Protein AF-A0A536C8U8-F1 (afdb_monomer_lite)

Foldseek 3Di:
DDDDDDPPDPPPDPDPPPPPDVPVLQVVLVVVLCVVCVVQVVCQVPPDPPDGDPSDDPPSVVVVVLLVLLCVLLVPDQFDDDPPDPDDDDGHNPSNLSSVLSVVCNVVVHDSSVSVSVSVSVVSSVVSVVVD

Secondary structure (DSSP, 8-state):
-----------PPPP-------HHHHHHHHHHHHHHHHHHHHHHHTPPTT----S-SSSHHHHHHHHHHHHHHHTT-SSB--TT--S----BS--HHHHHHHHHHHHTT--HHHHHHHHHHHHHHHHHHHH-

pLDDT: mean 89.89, std 11.56, range [48.22, 98.81]

Sequence (132 aa):
MAAALPLSRPSAAPLPVSRQWPRFALVFAAIVAIISLLPYLLAYLWSPPGHHFAGFFFIADDATTYLAKMRQGADGAWLWNDPYTSEPHGGVFLFSFYLLFGHLAALLHLPLIAAYHLARISGAIALVLAVD

Radius of gyration: 24.11 Å; chains: 1; bounding box: 46×42×84 Å

Structure (mmCIF, N/CA/C/O backbone):
data_AF-A0A536C8U8-F1
#
_entry.id   AF-A0A536C8U8-F1
#
loop_
_atom_site.group_PDB
_atom_site.id
_atom_site.type_symbol
_atom_site.label_atom_id
_atom_site.label_alt_id
_atom_site.label_comp_id
_atom_site.label_asym_id
_atom_site.label_entity_id
_atom_site.label_seq_id
_atom_site.pdbx_PDB_ins_code
_atom_site.Cartn_x
_atom_site.Cartn_y
_atom_site.Cartn_z
_atom_site.occupancy
_atom_site.B_iso_or_equiv
_atom_site.auth_seq_id
_atom_site.auth_comp_id
_atom_site.auth_asym_id
_atom_site.auth_atom_id
_atom_site.pdbx_PDB_model_num
ATOM 1 N N . MET A 1 1 ? -24.364 -7.087 71.366 1.00 48.22 1 MET A N 1
ATOM 2 C CA . MET A 1 1 ? -24.718 -7.598 70.023 1.00 48.22 1 MET A CA 1
ATOM 3 C C . MET A 1 1 ? -24.660 -6.434 69.048 1.00 48.22 1 MET A C 1
ATOM 5 O O . MET A 1 1 ? -25.580 -5.631 69.028 1.00 48.22 1 MET A O 1
ATOM 9 N N . ALA A 1 2 ? -23.550 -6.281 68.325 1.00 49.62 2 ALA A N 1
ATOM 10 C CA . ALA A 1 2 ? -23.433 -5.287 67.262 1.00 49.62 2 ALA A CA 1
ATOM 11 C C . ALA A 1 2 ? -24.030 -5.889 65.984 1.00 49.62 2 ALA A C 1
ATOM 13 O O . ALA A 1 2 ? -23.564 -6.929 65.521 1.00 49.62 2 ALA A O 1
ATOM 14 N N . ALA A 1 3 ? -25.097 -5.285 65.464 1.00 55.69 3 ALA A N 1
ATOM 15 C CA . ALA A 1 3 ? -25.687 -5.689 64.196 1.00 55.69 3 ALA A CA 1
ATOM 16 C C . ALA A 1 3 ? -24.706 -5.347 63.064 1.00 55.69 3 ALA A C 1
ATOM 18 O O . ALA A 1 3 ? -24.358 -4.182 62.869 1.00 55.69 3 ALA A O 1
ATOM 19 N N . ALA A 1 4 ? -24.233 -6.365 62.347 1.00 63.56 4 ALA A N 1
ATOM 20 C CA . ALA A 1 4 ? -23.422 -6.185 61.153 1.00 63.56 4 ALA A CA 1
ATOM 21 C C . ALA A 1 4 ? -24.281 -5.518 60.067 1.00 63.56 4 ALA A C 1
ATOM 23 O O . ALA A 1 4 ? -25.223 -6.120 59.552 1.00 63.56 4 ALA A O 1
ATOM 24 N N . LEU A 1 5 ? -23.977 -4.258 59.751 1.00 64.75 5 LEU A N 1
ATOM 25 C CA . LEU A 1 5 ? -24.580 -3.545 58.626 1.00 64.75 5 LEU A CA 1
ATOM 26 C C . LEU A 1 5 ? -24.231 -4.281 57.319 1.00 64.75 5 LEU A C 1
ATOM 28 O O . LEU A 1 5 ? -23.051 -4.560 57.084 1.00 64.75 5 LEU A O 1
ATOM 32 N N . PRO A 1 6 ? -25.211 -4.598 56.457 1.00 64.56 6 PRO A N 1
ATOM 33 C CA . PRO A 1 6 ? -24.936 -5.281 55.203 1.00 64.56 6 PRO A CA 1
ATOM 34 C C . PRO A 1 6 ? -24.135 -4.362 54.272 1.00 64.56 6 PRO A C 1
ATOM 36 O O . PRO A 1 6 ? -24.609 -3.304 53.862 1.00 64.56 6 PRO A O 1
ATOM 39 N N . LEU A 1 7 ? -22.923 -4.790 53.902 1.00 64.56 7 LEU A N 1
ATOM 40 C CA . LEU A 1 7 ? -22.069 -4.161 52.886 1.00 64.56 7 LEU A CA 1
ATOM 41 C C . LEU A 1 7 ? -22.630 -4.409 51.475 1.00 64.56 7 LEU A C 1
ATOM 43 O O . LEU A 1 7 ? -21.983 -5.014 50.626 1.00 64.56 7 LEU A O 1
ATOM 47 N N . SER A 1 8 ? -23.847 -3.948 51.203 1.00 69.81 8 SER A N 1
ATOM 48 C CA . SER A 1 8 ? -24.346 -3.855 49.831 1.00 69.81 8 SER A CA 1
ATOM 49 C C . SER A 1 8 ? -23.946 -2.488 49.285 1.00 69.81 8 SER A C 1
ATOM 51 O O . SER A 1 8 ? -24.657 -1.498 49.427 1.00 69.81 8 SER A O 1
ATOM 53 N N . ARG A 1 9 ? -22.741 -2.408 48.704 1.00 68.25 9 ARG A N 1
ATOM 54 C CA . ARG A 1 9 ? -22.378 -1.240 47.894 1.00 68.25 9 ARG A CA 1
ATOM 55 C C . ARG A 1 9 ? -23.295 -1.242 46.669 1.00 68.25 9 ARG A C 1
ATOM 57 O O . ARG A 1 9 ? -23.332 -2.265 45.982 1.00 68.25 9 ARG A O 1
ATOM 64 N N . PRO A 1 10 ? -24.019 -0.149 46.377 1.00 68.75 10 PRO A N 1
ATOM 65 C CA . PRO A 1 10 ? -24.739 -0.038 45.120 1.00 68.75 10 PRO A CA 1
ATOM 66 C C . PRO A 1 10 ? -23.748 -0.295 43.983 1.00 68.75 10 PRO A C 1
ATOM 68 O O . PRO A 1 10 ? -22.682 0.325 43.947 1.00 68.75 10 PRO A O 1
ATOM 71 N N . SER A 1 11 ? -24.066 -1.232 43.088 1.00 71.25 11 SER A N 1
ATOM 72 C CA . SER A 1 11 ? -23.344 -1.349 41.825 1.00 71.25 11 SER A CA 1
ATOM 73 C C . SER A 1 11 ? -23.515 -0.005 41.124 1.00 71.25 11 SER A C 1
ATOM 75 O O . SER A 1 11 ? -24.638 0.374 40.789 1.00 71.25 11 SER A O 1
ATOM 77 N N . ALA A 1 12 ? -22.437 0.776 41.032 1.00 74.19 12 ALA A N 1
ATOM 78 C CA . ALA A 1 12 ? -22.481 2.049 40.334 1.00 74.19 12 ALA A CA 1
ATOM 79 C C . ALA A 1 12 ? -22.933 1.755 38.902 1.00 74.19 12 ALA A C 1
ATOM 81 O O . ALA A 1 12 ? -22.281 0.980 38.199 1.00 74.19 12 ALA A O 1
ATOM 82 N N . ALA A 1 13 ? -24.071 2.324 38.500 1.00 75.31 13 ALA A N 1
ATOM 83 C CA . ALA A 1 13 ? -24.530 2.217 37.126 1.00 75.31 13 ALA A CA 1
ATOM 84 C C . ALA A 1 13 ? -23.386 2.692 36.210 1.00 75.31 13 ALA A C 1
ATOM 86 O O . ALA A 1 13 ? -22.785 3.730 36.518 1.00 75.31 13 ALA A O 1
ATOM 87 N N . PRO A 1 14 ? -23.045 1.953 35.135 1.00 71.88 14 PRO A N 1
ATOM 88 C CA . PRO A 1 14 ? -22.003 2.379 34.216 1.00 71.88 14 PRO A CA 1
ATOM 89 C C . PRO A 1 14 ? -22.320 3.801 33.767 1.00 71.88 14 PRO A C 1
ATOM 91 O O . PRO A 1 14 ? -23.421 4.064 33.273 1.00 71.88 14 PRO A O 1
ATOM 94 N N . LEU A 1 15 ? -21.384 4.727 33.983 1.00 74.19 15 LEU A N 1
ATOM 95 C CA . LEU A 1 15 ? -21.555 6.074 33.463 1.00 74.19 15 LEU A CA 1
ATOM 96 C C . LEU A 1 15 ? -21.719 5.956 31.943 1.00 74.19 15 LEU A C 1
ATOM 98 O O . LEU A 1 15 ? -20.955 5.211 31.320 1.00 74.19 15 LEU A O 1
ATOM 102 N N . PRO A 1 16 ? -22.700 6.648 31.339 1.00 64.12 16 PRO A N 1
ATOM 103 C CA . PRO A 1 16 ? -22.819 6.676 29.895 1.00 64.12 16 PRO A CA 1
ATOM 104 C C . PRO A 1 16 ? -21.511 7.238 29.349 1.00 64.12 16 PRO A C 1
ATOM 106 O O . PRO A 1 16 ? -21.196 8.412 29.542 1.00 64.12 16 PRO A O 1
ATOM 109 N N . VAL A 1 17 ? -20.719 6.376 28.710 1.00 67.06 17 VAL A N 1
ATOM 110 C CA . VAL A 1 17 ? -19.515 6.800 28.007 1.00 67.06 17 VAL A CA 1
ATOM 111 C C . VAL A 1 17 ? -20.019 7.628 26.839 1.00 67.06 17 VAL A C 1
ATOM 113 O O . VAL A 1 17 ? -20.519 7.091 25.849 1.00 67.06 17 VAL A O 1
ATOM 116 N N . SER A 1 18 ? -19.975 8.953 26.976 1.00 63.88 18 SER A N 1
ATOM 117 C CA . SER A 1 18 ? -20.200 9.825 25.837 1.00 63.88 18 SER A CA 1
ATOM 118 C C . SER A 1 18 ? -19.087 9.495 24.852 1.00 63.88 18 SER A C 1
ATOM 120 O O . SER A 1 18 ? -17.909 9.720 25.123 1.00 63.88 18 SER A O 1
ATOM 122 N N . ARG A 1 19 ? -19.445 8.861 23.732 1.00 66.62 19 ARG A N 1
ATOM 123 C CA . ARG A 1 19 ? -18.493 8.593 22.658 1.00 66.62 19 ARG A CA 1
ATOM 124 C C . ARG A 1 19 ? -18.143 9.941 22.049 1.00 66.62 19 ARG A C 1
ATOM 126 O O . ARG A 1 19 ? -18.828 10.430 21.152 1.00 66.62 19 ARG A O 1
ATOM 133 N N . GLN A 1 20 ? -17.146 10.593 22.634 1.00 70.50 20 GLN A N 1
ATOM 134 C CA . GLN A 1 20 ? -16.630 11.852 22.136 1.00 70.50 20 GLN A CA 1
ATOM 135 C C . GLN A 1 20 ? -16.147 11.595 20.711 1.00 70.50 20 GLN A C 1
ATOM 137 O O . GLN A 1 20 ? -15.585 10.544 20.406 1.00 70.50 20 GLN A O 1
ATOM 142 N N . TRP A 1 21 ? -16.446 12.518 19.803 1.00 71.19 21 TRP A N 1
ATOM 143 C CA . TRP A 1 21 ? -16.003 12.394 18.420 1.00 71.19 21 TRP A CA 1
ATOM 144 C C . TRP A 1 21 ? -14.467 12.293 18.423 1.00 71.19 21 TRP A C 1
ATOM 146 O O . TRP A 1 21 ? -13.852 13.181 19.021 1.00 71.19 21 TRP A O 1
ATOM 156 N N . PRO A 1 22 ? -13.835 11.294 17.769 1.00 84.56 22 PRO A N 1
ATOM 157 C CA . PRO A 1 22 ? -12.382 11.060 17.831 1.00 84.56 22 PRO A CA 1
ATOM 158 C C . PRO A 1 22 ? -11.554 12.110 17.064 1.00 84.56 22 PRO A C 1
ATOM 160 O O . PRO A 1 22 ? -10.634 11.791 16.320 1.00 84.56 22 PRO A O 1
ATOM 163 N N . ARG A 1 23 ? -11.885 13.400 17.187 1.00 87.19 23 ARG A N 1
ATOM 164 C CA . ARG A 1 23 ? -11.216 14.500 16.479 1.00 87.19 23 ARG A CA 1
ATOM 165 C C . ARG A 1 23 ? -9.731 14.545 16.815 1.00 87.19 23 ARG A C 1
ATOM 167 O O . ARG A 1 23 ? -8.919 14.687 15.910 1.00 87.19 23 ARG A O 1
ATOM 174 N N . PHE A 1 24 ? -9.390 14.398 18.095 1.00 91.00 24 PHE A N 1
ATOM 175 C CA . PHE A 1 24 ? -7.998 14.357 18.533 1.00 91.00 24 PHE A CA 1
ATOM 176 C C . PHE A 1 24 ? -7.262 13.156 17.928 1.00 91.00 24 PHE A C 1
ATOM 178 O O . PHE A 1 24 ? -6.235 13.345 17.279 1.00 91.00 24 PHE A O 1
ATOM 185 N N . ALA A 1 25 ? -7.826 11.953 18.053 1.00 92.50 25 ALA A N 1
ATOM 186 C CA . ALA A 1 25 ? -7.236 10.733 17.514 1.00 92.50 25 ALA A CA 1
ATOM 187 C C . ALA A 1 25 ? -7.043 10.792 15.991 1.00 92.50 25 ALA A C 1
ATOM 189 O O . ALA A 1 25 ? -5.989 10.416 15.489 1.00 92.50 25 ALA A O 1
ATOM 190 N N . LEU A 1 26 ? -8.006 11.340 15.244 1.00 93.56 26 LEU A N 1
ATOM 191 C CA . LEU A 1 26 ? -7.884 11.514 13.793 1.00 93.56 26 LEU A CA 1
ATOM 192 C C . LEU A 1 26 ? -6.775 12.502 13.410 1.00 93.56 26 LEU A C 1
ATOM 194 O O . LEU A 1 26 ? -6.014 12.234 12.480 1.00 93.56 26 LEU A O 1
ATOM 198 N N . VAL A 1 27 ? -6.654 13.626 14.122 1.00 94.75 27 VAL A N 1
ATOM 199 C CA . VAL A 1 27 ? -5.561 14.588 13.899 1.00 94.75 27 VAL A CA 1
ATOM 200 C C . VAL A 1 27 ? -4.215 13.946 14.227 1.00 94.75 27 VAL A C 1
ATOM 202 O O . VAL A 1 27 ? -3.273 14.056 13.443 1.00 94.75 27 VAL A O 1
ATOM 205 N N . PHE A 1 28 ? -4.128 13.228 15.346 1.00 95.31 28 PHE A N 1
ATOM 206 C CA . PHE A 1 28 ? -2.919 12.516 15.740 1.00 95.31 28 PHE A CA 1
ATOM 207 C C . PHE A 1 28 ? -2.523 11.449 14.706 1.00 95.31 28 PHE A C 1
ATOM 209 O O . PHE A 1 28 ? -1.375 11.414 14.266 1.00 95.31 28 PHE A O 1
ATOM 216 N N . ALA A 1 29 ? -3.480 10.651 14.230 1.00 95.75 29 ALA A N 1
ATOM 217 C CA . ALA A 1 29 ? -3.270 9.674 13.167 1.00 95.75 29 ALA A CA 1
ATOM 218 C C . ALA A 1 29 ? -2.763 10.311 11.867 1.00 95.75 29 ALA A C 1
ATOM 220 O O . ALA A 1 29 ? -1.841 9.785 11.243 1.00 95.75 29 ALA A O 1
ATOM 221 N N . ALA A 1 30 ? -3.328 11.456 11.470 1.00 95.12 30 ALA A N 1
ATOM 222 C CA . ALA A 1 30 ? -2.881 12.188 10.290 1.00 95.12 30 ALA A CA 1
ATOM 223 C C . ALA A 1 30 ? -1.428 12.663 10.436 1.00 95.12 30 ALA A C 1
ATOM 225 O O . ALA A 1 30 ? -0.636 12.501 9.508 1.00 95.12 30 ALA A O 1
ATOM 226 N N . ILE A 1 31 ? -1.052 13.182 11.609 1.00 96.44 31 ILE A N 1
ATOM 227 C CA . ILE A 1 31 ? 0.329 13.588 11.905 1.00 96.44 31 ILE A CA 1
ATOM 228 C C . ILE A 1 31 ? 1.278 12.389 11.793 1.00 96.44 31 ILE A C 1
ATOM 230 O O . ILE A 1 31 ? 2.287 12.476 11.093 1.00 96.44 31 ILE A O 1
ATOM 234 N N . VAL A 1 32 ? 0.942 11.255 12.419 1.00 96.12 32 VAL A N 1
ATOM 235 C CA . VAL A 1 32 ? 1.744 10.021 12.343 1.00 96.12 32 VAL A CA 1
ATOM 236 C C . VAL A 1 32 ? 1.902 9.560 10.892 1.00 96.12 32 VAL A C 1
ATOM 238 O O . VAL A 1 32 ? 3.018 9.277 10.451 1.00 96.12 32 VAL A O 1
ATOM 241 N N . ALA A 1 33 ? 0.810 9.534 10.125 1.00 95.75 33 ALA A N 1
ATOM 242 C CA . ALA A 1 33 ? 0.830 9.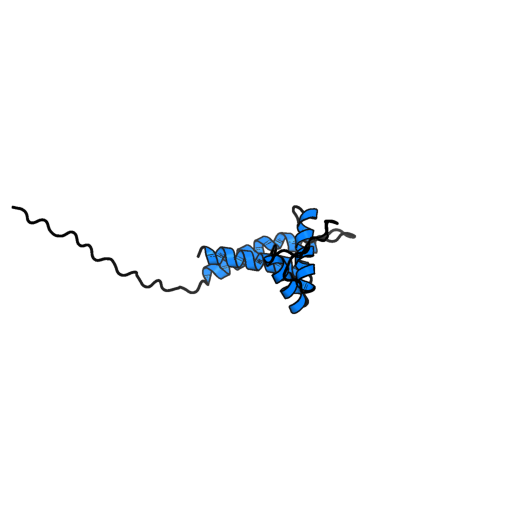141 8.722 1.00 95.75 33 ALA A CA 1
ATOM 243 C C . ALA A 1 33 ? 1.748 10.052 7.888 1.00 95.75 33 ALA A C 1
ATOM 245 O O . ALA A 1 33 ? 2.626 9.542 7.189 1.00 95.75 33 ALA A O 1
ATOM 246 N N . ILE A 1 34 ? 1.610 11.378 8.014 1.00 95.56 34 ILE A N 1
ATOM 247 C CA . ILE A 1 34 ? 2.428 12.366 7.292 1.00 95.56 34 ILE A CA 1
ATOM 248 C C . ILE A 1 34 ? 3.909 12.201 7.634 1.00 95.56 34 ILE A C 1
ATOM 250 O O . ILE A 1 34 ? 4.732 12.055 6.730 1.00 95.56 34 ILE A O 1
ATOM 254 N N . ILE A 1 35 ? 4.254 12.168 8.925 1.00 96.69 35 ILE A N 1
ATOM 255 C CA . ILE A 1 35 ? 5.648 12.038 9.369 1.00 96.69 35 ILE A CA 1
ATOM 256 C C . ILE A 1 35 ? 6.255 10.727 8.851 1.00 96.69 35 ILE A C 1
ATOM 258 O O . ILE A 1 35 ? 7.385 10.719 8.367 1.00 96.69 35 ILE A O 1
ATOM 262 N N . SER A 1 36 ? 5.497 9.626 8.880 1.00 94.69 36 SER A N 1
ATOM 263 C CA . SER A 1 36 ? 5.974 8.314 8.419 1.00 94.69 36 SER A CA 1
ATOM 264 C C . SER A 1 36 ? 6.179 8.207 6.898 1.00 94.69 36 SER A C 1
ATOM 266 O O . SER A 1 36 ? 6.914 7.327 6.434 1.00 94.69 36 SER A O 1
ATOM 268 N N . LEU A 1 37 ? 5.526 9.075 6.116 1.00 94.56 37 LEU A N 1
ATOM 269 C CA . LEU A 1 37 ? 5.608 9.111 4.653 1.00 94.56 37 LEU A CA 1
ATOM 270 C C . LEU A 1 37 ? 6.590 10.155 4.130 1.00 94.56 37 LEU A C 1
ATOM 272 O O . LEU A 1 37 ? 7.126 9.974 3.038 1.00 94.56 37 LEU A O 1
ATOM 276 N N . LEU A 1 38 ? 6.865 11.204 4.906 1.00 95.88 38 LEU A N 1
ATOM 277 C CA . LEU A 1 38 ? 7.804 12.259 4.542 1.00 95.88 38 LEU A CA 1
ATOM 278 C C . LEU A 1 38 ? 9.152 11.736 4.006 1.00 95.88 38 LEU A C 1
ATOM 280 O O . LEU A 1 38 ? 9.537 12.179 2.924 1.00 95.88 38 LEU A O 1
ATOM 284 N N . PRO A 1 39 ? 9.854 10.776 4.648 1.00 95.12 39 PRO A N 1
ATOM 285 C CA . PRO A 1 39 ? 11.123 10.291 4.105 1.00 95.12 39 PRO A CA 1
ATOM 286 C C . PRO A 1 39 ? 10.964 9.629 2.728 1.00 95.12 39 PRO A C 1
ATOM 288 O O . PRO A 1 39 ? 11.840 9.770 1.881 1.00 95.12 39 PRO A O 1
ATOM 291 N N . TYR A 1 40 ? 9.838 8.959 2.462 1.00 94.62 40 TYR A N 1
ATOM 292 C CA . TYR A 1 40 ? 9.573 8.321 1.168 1.00 94.62 40 TYR A CA 1
ATOM 293 C C . TYR A 1 40 ? 9.342 9.367 0.078 1.00 94.62 40 TYR A C 1
ATOM 295 O O . TYR A 1 40 ? 9.890 9.241 -1.013 1.00 94.62 40 TYR A O 1
ATOM 303 N N . LEU A 1 41 ? 8.583 10.426 0.384 1.00 94.88 41 LEU A N 1
ATOM 304 C CA . LEU A 1 41 ? 8.386 11.546 -0.536 1.00 94.88 41 LEU A CA 1
ATOM 305 C C . LEU A 1 41 ? 9.719 12.228 -0.869 1.00 94.88 41 LEU A C 1
ATOM 307 O O . LEU A 1 41 ? 10.006 12.471 -2.038 1.00 94.88 41 LEU A O 1
ATOM 311 N N . LEU A 1 42 ? 10.554 12.482 0.143 1.00 96.69 42 LEU A N 1
ATOM 312 C CA . LEU A 1 42 ? 11.880 13.066 -0.059 1.00 96.69 42 LEU A CA 1
ATOM 313 C C . LEU A 1 42 ? 12.773 12.174 -0.934 1.00 96.69 42 LEU A C 1
ATOM 315 O O . LEU A 1 42 ? 13.453 12.694 -1.811 1.00 96.69 42 LEU A O 1
ATOM 319 N N . ALA A 1 43 ? 12.729 10.848 -0.777 1.00 95.56 43 ALA A N 1
ATOM 320 C CA . ALA A 1 43 ? 13.487 9.937 -1.639 1.00 95.56 43 ALA A CA 1
ATOM 321 C C . ALA A 1 43 ? 13.032 9.962 -3.106 1.00 95.56 43 ALA A C 1
ATOM 323 O O . ALA A 1 43 ? 13.875 9.913 -4.003 1.00 95.56 43 ALA A O 1
ATOM 324 N N . TYR A 1 44 ? 11.730 10.099 -3.375 1.00 94.38 44 TYR A N 1
ATOM 325 C CA . TYR A 1 44 ? 11.256 10.322 -4.745 1.00 94.38 44 TYR A CA 1
ATOM 326 C C . TYR A 1 44 ? 11.765 11.650 -5.318 1.00 94.38 44 TYR A C 1
ATOM 328 O O . TYR A 1 44 ? 12.202 11.689 -6.465 1.00 94.38 44 TYR A O 1
ATOM 336 N N . LEU A 1 45 ? 11.739 12.727 -4.527 1.00 95.81 45 LEU A N 1
ATOM 337 C CA . LEU A 1 45 ? 12.145 14.066 -4.972 1.00 95.81 45 LEU A CA 1
ATOM 338 C C . LEU A 1 45 ? 13.662 14.219 -5.152 1.00 95.81 45 LEU A C 1
ATOM 340 O O . LEU A 1 45 ? 14.099 15.011 -5.983 1.00 95.81 45 LEU A O 1
ATOM 344 N N . TRP A 1 46 ? 14.460 13.483 -4.379 1.00 96.44 46 TRP A N 1
ATOM 345 C CA . TRP A 1 46 ? 15.925 13.569 -4.373 1.00 96.44 46 TRP A CA 1
ATOM 346 C C . TRP A 1 46 ? 16.611 12.344 -4.985 1.00 96.44 46 TRP A C 1
ATOM 348 O O . TRP A 1 46 ? 17.793 12.105 -4.736 1.00 96.44 46 TRP A O 1
ATOM 358 N N . SER A 1 47 ? 15.893 11.564 -5.797 1.00 95.62 47 SER A N 1
ATOM 359 C CA . SER A 1 47 ? 16.496 10.468 -6.560 1.00 95.62 47 SER A CA 1
ATOM 360 C C . SER A 1 47 ? 17.591 11.008 -7.503 1.00 95.62 47 SER A C 1
ATOM 362 O O . SER A 1 47 ? 17.319 11.941 -8.263 1.00 95.62 47 SER A O 1
ATOM 364 N N . PRO A 1 48 ? 18.825 10.458 -7.476 1.00 95.44 48 PRO A N 1
ATOM 365 C CA . PRO A 1 48 ? 19.902 10.898 -8.361 1.00 95.44 48 PRO A CA 1
ATOM 366 C C . PRO A 1 48 ? 19.551 10.736 -9.849 1.00 95.44 48 PRO A C 1
ATOM 368 O O . PRO A 1 48 ? 18.776 9.842 -10.201 1.00 95.44 48 PRO A O 1
ATOM 371 N N . PRO A 1 49 ? 20.163 11.525 -10.753 1.00 95.56 49 PRO A N 1
ATOM 372 C CA . PRO A 1 49 ? 19.975 11.349 -12.190 1.00 95.56 49 PRO A CA 1
ATOM 373 C C . PRO A 1 49 ? 20.247 9.903 -12.640 1.00 95.56 49 PRO A C 1
ATOM 375 O O . PRO A 1 49 ? 21.204 9.264 -12.197 1.00 95.56 49 PRO A O 1
ATOM 378 N N . GLY A 1 50 ? 19.386 9.380 -13.515 1.00 96.50 50 GLY A N 1
ATOM 379 C CA . GLY A 1 50 ? 19.469 8.002 -14.018 1.00 96.50 50 GLY A CA 1
ATOM 380 C C . GLY A 1 50 ? 18.969 6.921 -13.053 1.00 96.50 50 GLY A C 1
ATOM 381 O O . GLY A 1 50 ? 19.049 5.744 -13.390 1.00 96.50 50 GLY A O 1
ATOM 382 N N . HIS A 1 51 ? 18.449 7.295 -11.880 1.00 94.81 51 HIS A N 1
ATOM 383 C CA . HIS A 1 51 ? 17.903 6.365 -10.893 1.00 94.81 51 HIS A CA 1
ATOM 384 C C . HIS A 1 51 ? 16.440 6.688 -10.578 1.00 94.81 51 HIS A C 1
ATOM 386 O O . HIS A 1 51 ? 15.997 7.831 -10.677 1.00 94.81 51 HIS A O 1
ATOM 392 N N . HIS A 1 52 ? 15.697 5.668 -10.149 1.00 90.88 52 HIS A N 1
ATOM 393 C CA . HIS A 1 52 ? 14.322 5.798 -9.679 1.00 90.88 52 HIS A CA 1
ATOM 394 C C . HIS A 1 52 ? 14.195 5.163 -8.299 1.00 90.88 52 HIS A C 1
ATOM 396 O O . HIS A 1 52 ? 14.584 4.011 -8.102 1.00 90.88 52 HIS A O 1
ATOM 402 N N . PHE A 1 53 ? 13.624 5.894 -7.344 1.00 93.31 53 PHE A N 1
ATOM 403 C CA . PHE A 1 53 ? 13.280 5.308 -6.058 1.00 93.31 53 PHE A CA 1
ATOM 404 C C . PHE A 1 53 ? 12.130 4.305 -6.221 1.00 93.31 53 PHE A C 1
ATOM 406 O O . PHE A 1 53 ? 11.065 4.642 -6.730 1.00 93.31 53 PHE A O 1
ATOM 413 N N . ALA A 1 54 ? 12.341 3.070 -5.765 1.00 89.75 54 ALA A N 1
ATOM 414 C CA . ALA A 1 54 ? 11.366 1.984 -5.888 1.00 89.75 54 ALA A CA 1
ATOM 415 C C . ALA A 1 54 ? 10.219 2.055 -4.856 1.00 89.75 54 ALA A C 1
ATOM 417 O O . ALA A 1 54 ? 9.286 1.256 -4.915 1.00 89.75 54 ALA A O 1
ATOM 418 N N . GLY A 1 55 ? 10.291 2.988 -3.898 1.00 92.00 55 GLY A N 1
ATOM 419 C CA . GLY A 1 55 ? 9.255 3.203 -2.884 1.00 92.00 55 GLY A CA 1
ATOM 420 C C . GLY A 1 55 ? 9.490 2.521 -1.532 1.00 92.00 55 GLY A C 1
ATOM 421 O O . GLY A 1 55 ? 8.649 2.642 -0.639 1.00 92.00 55 GLY A O 1
ATOM 422 N N . PHE A 1 56 ? 10.634 1.858 -1.342 1.00 92.31 56 PHE A N 1
ATOM 423 C CA . PHE A 1 56 ? 10.989 1.137 -0.115 1.00 92.31 56 PHE A CA 1
ATOM 424 C C . PHE A 1 56 ? 12.424 1.455 0.322 1.00 92.31 56 PHE A C 1
ATOM 426 O O . PHE A 1 56 ? 13.326 1.481 -0.508 1.00 92.31 56 PHE A O 1
ATOM 433 N N . PHE A 1 57 ? 12.637 1.681 1.624 1.00 89.25 57 PHE A N 1
ATOM 434 C CA . PHE A 1 57 ? 13.978 1.887 2.199 1.00 89.25 57 PHE A CA 1
ATOM 435 C C . PHE A 1 57 ? 14.597 0.614 2.771 1.00 89.25 57 PHE A C 1
ATOM 437 O O . PHE A 1 57 ? 15.805 0.423 2.695 1.00 89.25 57 PHE A O 1
ATOM 444 N N . PHE A 1 58 ? 13.773 -0.238 3.374 1.00 82.38 58 PHE A N 1
ATOM 445 C CA . PHE A 1 58 ? 14.203 -1.478 4.006 1.00 82.38 58 PHE A CA 1
ATOM 446 C C . PHE A 1 58 ? 13.655 -2.650 3.220 1.00 82.38 58 PHE A C 1
ATOM 448 O O . PHE A 1 58 ? 12.566 -2.529 2.654 1.00 82.38 58 PHE A O 1
ATOM 455 N N . ILE A 1 59 ? 14.396 -3.763 3.237 1.00 81.00 59 ILE A N 1
ATOM 456 C CA . ILE A 1 59 ? 13.993 -5.040 2.633 1.00 81.00 59 ILE A CA 1
ATOM 457 C C . ILE A 1 59 ? 13.434 -4.855 1.217 1.00 81.00 59 ILE A C 1
ATOM 459 O O . ILE A 1 59 ? 12.426 -5.456 0.873 1.00 81.00 59 ILE A O 1
ATOM 463 N N . ALA A 1 60 ? 14.037 -3.958 0.426 1.00 74.50 60 ALA A N 1
ATOM 464 C CA . ALA A 1 60 ? 13.464 -3.508 -0.842 1.00 74.50 60 ALA A CA 1
ATOM 465 C C . ALA A 1 60 ? 13.173 -4.687 -1.783 1.00 74.50 60 ALA A C 1
ATOM 467 O O . ALA A 1 60 ? 12.112 -4.715 -2.403 1.00 74.50 60 ALA A O 1
ATOM 468 N N . ASP A 1 61 ? 14.055 -5.688 -1.789 1.00 76.56 61 ASP A N 1
ATOM 469 C CA . ASP A 1 61 ? 13.912 -6.915 -2.572 1.00 76.56 61 ASP A CA 1
ATOM 470 C C . ASP A 1 61 ? 12.643 -7.692 -2.176 1.00 76.56 61 ASP A C 1
ATOM 472 O O . ASP A 1 61 ? 11.803 -7.981 -3.029 1.00 76.56 61 ASP A O 1
ATOM 476 N N . ASP A 1 62 ? 12.413 -7.910 -0.878 1.00 83.56 62 ASP A N 1
ATOM 477 C CA . ASP A 1 62 ? 11.217 -8.603 -0.373 1.00 83.56 62 ASP A CA 1
ATOM 478 C C . ASP A 1 62 ? 9.952 -7.738 -0.440 1.00 83.56 62 ASP A C 1
ATOM 480 O O . ASP A 1 62 ? 8.834 -8.236 -0.613 1.00 83.56 62 ASP A O 1
ATOM 484 N N . ALA A 1 63 ? 10.096 -6.422 -0.302 1.00 85.12 63 ALA A N 1
ATOM 485 C CA . ALA A 1 63 ? 8.974 -5.501 -0.232 1.00 85.12 63 ALA A CA 1
ATOM 486 C C . ALA A 1 63 ? 8.238 -5.379 -1.573 1.00 85.12 63 ALA A C 1
ATOM 488 O O . ALA A 1 63 ? 7.023 -5.163 -1.603 1.00 85.12 63 ALA A O 1
ATOM 489 N N . THR A 1 64 ? 8.934 -5.613 -2.691 1.00 87.56 64 THR A N 1
ATOM 490 C CA . THR A 1 64 ? 8.297 -5.704 -4.013 1.00 87.56 64 THR A CA 1
ATOM 491 C C . THR A 1 64 ? 7.276 -6.840 -4.094 1.00 87.56 64 THR A C 1
ATOM 493 O O . THR A 1 64 ? 6.297 -6.736 -4.838 1.00 87.56 64 THR A O 1
ATOM 496 N N . THR A 1 65 ? 7.396 -7.876 -3.257 1.00 92.56 65 THR A N 1
ATOM 497 C CA . THR A 1 65 ? 6.406 -8.957 -3.210 1.00 92.56 65 THR A CA 1
ATOM 498 C C . THR A 1 65 ? 5.038 -8.475 -2.707 1.00 92.56 65 THR A C 1
ATOM 500 O O . THR A 1 65 ? 4.025 -9.104 -3.020 1.00 92.56 65 THR A O 1
ATOM 503 N N . TYR A 1 66 ? 4.961 -7.366 -1.954 1.00 93.56 66 TYR A N 1
ATOM 504 C CA . TYR A 1 66 ? 3.687 -6.727 -1.595 1.00 93.56 66 TYR A CA 1
ATOM 505 C C . TYR A 1 66 ? 3.004 -6.120 -2.815 1.00 93.56 66 TYR A C 1
ATOM 507 O O . TYR A 1 66 ? 1.790 -6.258 -2.972 1.00 93.56 66 TYR A O 1
ATOM 515 N N . LEU A 1 67 ? 3.784 -5.512 -3.714 1.00 95.12 67 LEU A N 1
ATOM 516 C CA . LEU A 1 67 ? 3.271 -5.007 -4.983 1.00 95.12 67 LEU A CA 1
ATOM 517 C C . LEU A 1 67 ? 2.831 -6.150 -5.899 1.00 95.12 67 LEU A C 1
ATOM 519 O O . LEU A 1 67 ? 1.822 -6.000 -6.574 1.00 95.12 67 LEU A O 1
ATOM 523 N N . ALA A 1 68 ? 3.506 -7.304 -5.883 1.00 95.75 68 ALA A N 1
ATOM 524 C CA . ALA A 1 68 ? 3.058 -8.488 -6.623 1.00 95.75 68 ALA A CA 1
ATOM 525 C C . ALA A 1 68 ? 1.685 -8.993 -6.136 1.00 95.75 68 ALA A C 1
ATOM 527 O O . ALA A 1 68 ? 0.810 -9.306 -6.942 1.00 95.75 68 ALA A O 1
ATOM 528 N N . LYS A 1 69 ? 1.455 -8.995 -4.817 1.00 97.56 69 LYS A N 1
ATOM 529 C CA . LYS A 1 69 ? 0.146 -9.311 -4.217 1.00 97.56 69 LYS A CA 1
ATOM 530 C C . LYS A 1 69 ? -0.903 -8.281 -4.632 1.00 97.56 69 LYS A C 1
ATOM 532 O O . LYS A 1 69 ? -1.945 -8.645 -5.162 1.00 97.56 69 LYS A O 1
ATOM 537 N N . MET A 1 70 ? -0.606 -6.990 -4.489 1.00 98.31 70 MET A N 1
ATOM 538 C CA . MET A 1 70 ? -1.497 -5.926 -4.967 1.00 98.31 70 MET A CA 1
ATOM 539 C C . MET A 1 70 ? -1.760 -6.025 -6.473 1.00 98.31 70 MET A C 1
ATOM 541 O O . MET A 1 70 ? -2.867 -5.737 -6.909 1.00 98.31 70 MET A O 1
ATOM 545 N N . ARG A 1 71 ? -0.791 -6.476 -7.275 1.00 98.19 71 ARG A N 1
ATOM 546 C CA . ARG A 1 71 ? -0.988 -6.683 -8.709 1.00 98.19 71 ARG A CA 1
ATOM 547 C C . ARG A 1 71 ? -2.023 -7.768 -8.980 1.00 98.19 71 ARG A C 1
ATOM 549 O O . ARG A 1 71 ? -2.955 -7.504 -9.724 1.00 98.19 71 ARG A O 1
ATOM 556 N N . GLN A 1 72 ? -1.917 -8.926 -8.328 1.00 98.50 72 GLN A N 1
ATOM 557 C CA . GLN A 1 72 ? -2.938 -9.974 -8.455 1.00 98.50 72 GLN A CA 1
ATOM 558 C C . GLN A 1 72 ? -4.320 -9.491 -8.011 1.00 98.50 72 GLN A C 1
ATOM 560 O O . GLN A 1 72 ? -5.311 -9.792 -8.669 1.00 98.50 72 GLN A O 1
ATOM 565 N N . GLY A 1 73 ? -4.390 -8.702 -6.933 1.00 98.44 73 GLY A N 1
ATOM 566 C CA . GLY A 1 73 ? -5.636 -8.058 -6.515 1.00 98.44 73 GLY A CA 1
ATOM 567 C C . GLY A 1 73 ? -6.195 -7.110 -7.580 1.00 98.44 73 GLY A C 1
ATOM 568 O O . GLY A 1 73 ? -7.378 -7.166 -7.889 1.00 98.44 73 GLY A O 1
ATOM 569 N N . ALA A 1 74 ? -5.342 -6.287 -8.196 1.00 98.69 74 ALA A N 1
ATOM 570 C CA . ALA A 1 74 ? -5.727 -5.391 -9.287 1.00 98.69 74 ALA A CA 1
ATOM 571 C C . ALA A 1 74 ? -6.195 -6.151 -10.541 1.00 98.69 74 ALA A C 1
ATOM 573 O O . ALA A 1 74 ? -7.088 -5.683 -11.241 1.00 98.69 74 ALA A O 1
ATOM 574 N N . ASP A 1 75 ? -5.635 -7.338 -10.784 1.00 98.38 75 ASP A N 1
ATOM 575 C CA . ASP A 1 75 ? -6.053 -8.257 -11.846 1.00 98.38 75 ASP A CA 1
ATOM 576 C C . ASP A 1 75 ? -7.314 -9.079 -11.456 1.00 98.38 75 ASP A C 1
ATOM 578 O O . ASP A 1 75 ? -7.785 -9.908 -12.232 1.00 98.38 75 ASP A O 1
ATOM 582 N N . GLY A 1 76 ? -7.897 -8.839 -10.272 1.00 98.19 76 GLY A N 1
ATOM 583 C CA . GLY A 1 76 ? -9.191 -9.383 -9.846 1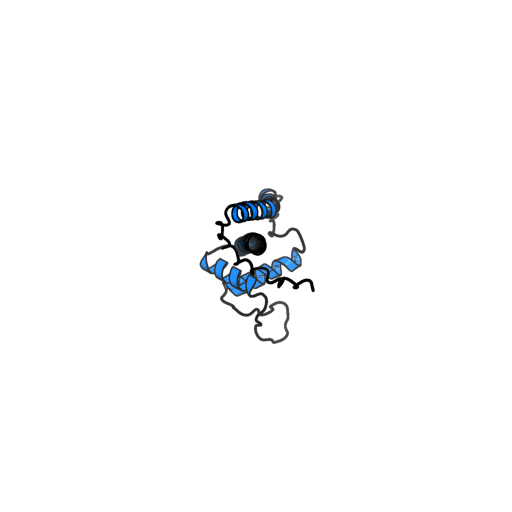.00 98.19 76 GLY A CA 1
ATOM 584 C C . GLY A 1 76 ? -9.132 -10.558 -8.862 1.00 98.19 76 GLY A C 1
ATOM 585 O O . GLY A 1 76 ? -10.179 -11.072 -8.460 1.00 98.19 76 GLY A O 1
ATOM 586 N N . ALA A 1 77 ? -7.947 -10.996 -8.437 1.00 98.12 77 ALA A N 1
ATOM 587 C CA . ALA A 1 77 ? -7.810 -12.149 -7.554 1.00 98.12 77 ALA A CA 1
ATOM 588 C C . ALA A 1 77 ? -8.205 -11.831 -6.098 1.00 98.12 77 ALA A C 1
ATOM 590 O O . ALA A 1 77 ? -7.843 -10.796 -5.537 1.00 98.12 77 ALA A O 1
ATOM 591 N N . TRP A 1 78 ? -8.908 -12.763 -5.452 1.00 97.69 78 TRP A N 1
ATOM 592 C CA . TRP A 1 78 ? -9.184 -12.745 -4.002 1.00 97.69 78 TRP A CA 1
ATOM 593 C C . TRP A 1 78 ? -8.406 -13.809 -3.222 1.00 97.69 78 TRP A C 1
ATOM 595 O O . TRP A 1 78 ? -8.409 -13.807 -1.992 1.00 97.69 78 TRP A O 1
ATOM 605 N N . LEU A 1 79 ? -7.722 -14.699 -3.939 1.00 98.12 79 LEU A N 1
ATOM 606 C CA . LEU A 1 79 ? -6.829 -15.710 -3.396 1.00 98.12 79 LEU A CA 1
ATOM 607 C C . LEU A 1 79 ? -5.435 -15.458 -3.964 1.00 98.12 79 LEU A C 1
ATOM 609 O O . LEU A 1 79 ? -5.296 -15.195 -5.158 1.00 98.12 79 LEU A O 1
ATOM 613 N N . TRP A 1 80 ? -4.417 -15.532 -3.115 1.00 97.44 80 TRP A N 1
ATOM 614 C CA . TRP A 1 80 ? -3.028 -15.392 -3.528 1.00 97.44 80 TRP A CA 1
ATOM 615 C C . TRP A 1 80 ? -2.558 -16.671 -4.210 1.00 97.44 80 TRP A C 1
ATOM 617 O O . TRP A 1 80 ? -2.680 -17.754 -3.638 1.00 97.44 80 TRP A O 1
ATOM 627 N N . ASN A 1 81 ? -1.985 -16.538 -5.402 1.00 96.62 81 ASN A N 1
ATOM 628 C CA . ASN A 1 81 ? -1.277 -17.619 -6.070 1.00 96.62 81 ASN A CA 1
ATOM 629 C C . ASN A 1 81 ? 0.205 -17.262 -6.147 1.00 96.62 81 ASN A C 1
ATOM 631 O O . ASN A 1 81 ? 0.548 -16.298 -6.819 1.00 96.62 81 ASN A O 1
ATOM 635 N N . ASP A 1 82 ? 1.082 -18.011 -5.490 1.00 94.56 82 ASP A N 1
ATOM 636 C CA . ASP A 1 82 ? 2.510 -17.698 -5.478 1.00 94.56 82 ASP A CA 1
ATOM 637 C C . ASP A 1 82 ? 3.151 -17.853 -6.878 1.00 94.56 82 ASP A C 1
ATOM 639 O O . ASP A 1 82 ? 3.214 -18.966 -7.394 1.00 94.56 82 ASP A O 1
ATOM 643 N N . PRO A 1 83 ? 3.612 -16.767 -7.535 1.00 92.19 83 PRO A N 1
ATOM 644 C CA . PRO A 1 83 ? 4.260 -16.858 -8.840 1.00 92.19 83 PRO A CA 1
ATOM 645 C C . PRO A 1 83 ? 5.751 -17.219 -8.733 1.00 92.19 83 PRO A C 1
ATOM 647 O O . PRO A 1 83 ? 6.420 -17.328 -9.759 1.00 92.19 83 PRO A O 1
ATOM 650 N N . TYR A 1 84 ? 6.293 -17.347 -7.517 1.00 92.00 84 TYR A N 1
ATOM 651 C CA . TYR A 1 84 ? 7.715 -17.579 -7.262 1.00 92.00 84 TYR A CA 1
ATOM 652 C C . TYR A 1 84 ? 8.051 -19.054 -7.004 1.00 92.00 84 TYR A C 1
ATOM 654 O O . TYR A 1 84 ? 9.202 -19.381 -6.720 1.00 92.00 84 TYR A O 1
ATOM 662 N N . THR A 1 85 ? 7.074 -19.952 -7.146 1.00 93.12 85 THR A N 1
ATOM 663 C CA . THR A 1 85 ? 7.283 -21.403 -7.160 1.00 93.12 85 THR A CA 1
ATOM 664 C C . THR A 1 85 ? 6.772 -22.012 -8.463 1.00 93.12 85 THR A C 1
ATOM 666 O O . THR A 1 85 ? 5.871 -21.486 -9.111 1.00 93.12 85 THR A O 1
ATOM 669 N N . SER A 1 86 ? 7.383 -23.128 -8.862 1.00 94.81 86 SER A N 1
ATOM 670 C CA . SER A 1 86 ? 6.948 -23.928 -10.017 1.00 94.81 86 SER A CA 1
ATOM 671 C C . SER A 1 86 ? 6.046 -25.099 -9.623 1.00 94.81 86 SER A C 1
ATOM 673 O O . SER A 1 86 ? 5.498 -25.777 -10.493 1.00 94.81 86 SER A O 1
ATOM 675 N N . GLU A 1 87 ? 5.890 -25.352 -8.322 1.00 96.12 87 GLU A N 1
ATOM 676 C CA . GLU A 1 87 ? 5.042 -26.428 -7.825 1.00 96.12 87 GLU A CA 1
ATOM 677 C C . GLU A 1 87 ? 3.563 -26.123 -8.108 1.00 96.12 87 GLU A C 1
ATOM 679 O O . GLU A 1 87 ? 3.098 -25.023 -7.810 1.00 96.12 87 GLU A O 1
ATOM 684 N N . PRO A 1 88 ? 2.787 -27.073 -8.658 1.00 94.00 88 PRO A N 1
ATOM 685 C CA . PRO A 1 88 ? 1.360 -26.867 -8.858 1.00 94.00 88 PRO A CA 1
ATOM 686 C C . PRO A 1 88 ? 0.632 -26.692 -7.523 1.00 94.00 88 PRO A C 1
ATOM 688 O O . PRO A 1 88 ? 0.646 -27.583 -6.674 1.00 94.00 88 PRO A O 1
ATOM 691 N N . HIS A 1 89 ? -0.068 -25.574 -7.358 1.00 94.38 89 HIS A N 1
ATOM 692 C CA . HIS A 1 89 ? -0.914 -25.323 -6.196 1.00 94.38 89 HIS A CA 1
ATOM 693 C C . HIS A 1 89 ? -2.134 -24.476 -6.569 1.00 94.38 89 HIS A C 1
ATOM 695 O O . HIS A 1 89 ? -2.167 -23.800 -7.596 1.00 94.38 89 HIS A O 1
ATOM 701 N N . GLY A 1 90 ? -3.161 -24.520 -5.721 1.00 95.75 90 GLY A N 1
ATOM 702 C CA . GLY A 1 90 ? -4.298 -23.608 -5.813 1.00 95.75 90 GLY A CA 1
ATOM 703 C C . GLY A 1 90 ? -3.989 -22.245 -5.192 1.00 95.75 90 GLY A C 1
ATOM 704 O O . GLY A 1 90 ? -3.014 -22.090 -4.454 1.00 95.75 90 GLY A O 1
ATOM 705 N N . GLY A 1 91 ? -4.852 -21.264 -5.453 1.00 96.00 91 GLY A N 1
AT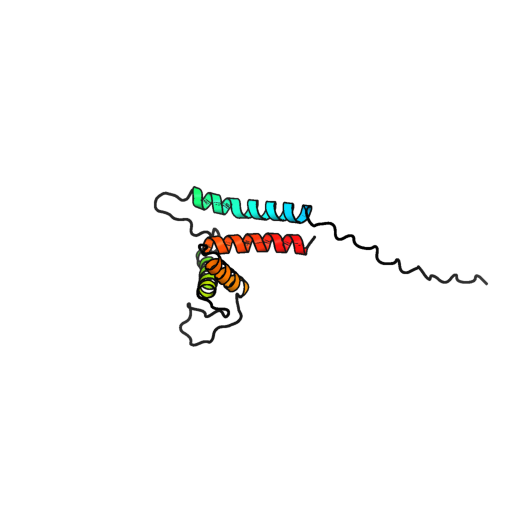OM 706 C CA . GLY A 1 91 ? -4.822 -19.999 -4.725 1.00 96.00 91 GLY A CA 1
ATOM 707 C C . GLY A 1 91 ? -5.224 -20.192 -3.259 1.00 96.00 91 GLY A C 1
ATOM 708 O O . GLY A 1 91 ? -6.126 -20.972 -2.951 1.00 96.00 91 GLY A O 1
ATOM 709 N N . VAL A 1 92 ? -4.585 -19.455 -2.353 1.00 96.50 92 VAL A N 1
ATOM 710 C CA . VAL A 1 92 ? -4.831 -19.522 -0.905 1.00 96.50 92 VAL A CA 1
ATOM 711 C C . VAL A 1 92 ? -5.356 -18.198 -0.359 1.00 96.50 92 VAL A C 1
ATOM 713 O O . VAL A 1 92 ? -5.013 -17.122 -0.852 1.00 96.50 92 VAL A O 1
ATOM 716 N N . PHE A 1 93 ? -6.180 -18.254 0.692 1.00 96.56 93 PHE A N 1
ATOM 717 C CA . PHE A 1 93 ? -6.652 -17.054 1.391 1.00 96.56 93 PHE A CA 1
ATOM 718 C C . PHE A 1 93 ? -5.555 -16.511 2.316 1.00 96.56 93 PHE A C 1
ATOM 720 O O . PHE A 1 93 ? -5.582 -16.671 3.534 1.00 96.56 93 PHE A O 1
ATOM 727 N N . LEU A 1 94 ? -4.550 -15.901 1.698 1.00 96.00 94 LEU A N 1
ATOM 728 C CA . LEU A 1 94 ? -3.408 -15.273 2.341 1.00 96.00 94 LEU A CA 1
ATOM 729 C C . LEU A 1 94 ? -3.180 -13.908 1.692 1.00 96.00 94 LEU A C 1
ATOM 731 O O . LEU A 1 94 ? -3.468 -13.712 0.514 1.00 96.00 94 LEU A O 1
ATOM 735 N N . PHE A 1 95 ? -2.657 -12.955 2.462 1.00 96.69 95 PHE A N 1
ATOM 736 C CA . PHE A 1 95 ? -2.381 -11.594 1.990 1.00 96.69 95 PHE A CA 1
ATOM 737 C C . PHE A 1 95 ? -3.610 -10.816 1.497 1.00 96.69 95 PHE A C 1
ATOM 739 O O . PHE A 1 95 ? -3.459 -9.833 0.771 1.00 96.69 95 PHE A O 1
ATOM 746 N N . SER A 1 96 ? -4.814 -11.185 1.944 1.00 96.81 96 SER A N 1
ATOM 747 C CA . SER A 1 96 ? -6.080 -10.556 1.542 1.00 96.81 96 SER A CA 1
ATOM 748 C C . SER A 1 96 ? -6.094 -9.037 1.751 1.00 96.81 96 SER A C 1
ATOM 750 O O . SER A 1 96 ? -6.721 -8.321 0.979 1.00 96.81 96 SER A O 1
ATOM 752 N N . PHE A 1 97 ? -5.340 -8.527 2.733 1.00 96.69 97 PHE A N 1
ATOM 753 C CA . PHE A 1 97 ? -5.104 -7.092 2.916 1.00 96.69 97 PHE A CA 1
ATOM 754 C C . PHE A 1 97 ? -4.448 -6.442 1.685 1.00 96.69 97 PHE A C 1
ATOM 756 O O . PHE A 1 97 ? -4.937 -5.439 1.178 1.00 96.69 97 PHE A O 1
ATOM 763 N N . TYR A 1 98 ? -3.372 -7.029 1.158 1.00 97.44 98 TYR A N 1
ATOM 764 C CA . TYR A 1 98 ? -2.698 -6.521 -0.038 1.00 97.44 98 TYR A CA 1
ATOM 765 C C . TYR A 1 98 ? -3.541 -6.735 -1.298 1.00 97.44 98 TYR A C 1
ATOM 767 O O . TYR A 1 98 ? -3.607 -5.839 -2.134 1.00 97.44 98 TYR A O 1
ATOM 775 N N . LEU A 1 99 ? -4.234 -7.874 -1.414 1.00 98.50 99 LEU A N 1
ATOM 776 C CA . LEU A 1 99 ? -5.163 -8.124 -2.522 1.00 98.50 99 LEU A CA 1
ATOM 777 C C . LEU A 1 99 ? -6.266 -7.056 -2.565 1.00 98.50 99 LEU A C 1
ATOM 779 O O . LEU A 1 99 ? -6.508 -6.473 -3.618 1.00 98.50 99 LEU A O 1
ATOM 783 N N . LEU A 1 100 ? -6.864 -6.719 -1.415 1.00 98.50 100 LEU A N 1
ATOM 784 C CA . LEU A 1 100 ? -7.867 -5.657 -1.295 1.00 98.50 100 LEU A CA 1
ATOM 785 C C . LEU A 1 100 ? -7.339 -4.308 -1.802 1.00 98.50 100 LEU A C 1
ATOM 787 O O . LEU A 1 100 ? -8.017 -3.633 -2.572 1.00 98.50 100 LEU A O 1
ATOM 791 N N . PHE A 1 101 ? -6.125 -3.913 -1.411 1.00 98.62 101 PHE A N 1
ATOM 792 C CA . PHE A 1 101 ? -5.525 -2.675 -1.918 1.00 98.62 101 PHE A CA 1
ATOM 793 C C . PHE A 1 101 ? -5.177 -2.739 -3.408 1.00 98.62 101 PHE A C 1
ATOM 795 O O . PHE A 1 101 ? -5.177 -1.703 -4.065 1.00 98.62 101 PHE A O 1
ATOM 802 N N . GLY A 1 102 ? -4.958 -3.934 -3.955 1.00 98.69 102 GLY A N 1
ATOM 803 C CA . GLY A 1 102 ? -4.910 -4.177 -5.394 1.00 98.69 102 GLY A CA 1
ATOM 804 C C . GLY A 1 102 ? -6.228 -3.861 -6.096 1.00 98.69 102 GLY A C 1
ATOM 805 O O . GLY A 1 102 ? -6.247 -3.075 -7.041 1.00 98.69 102 GLY A O 1
ATOM 806 N N . HIS A 1 103 ? -7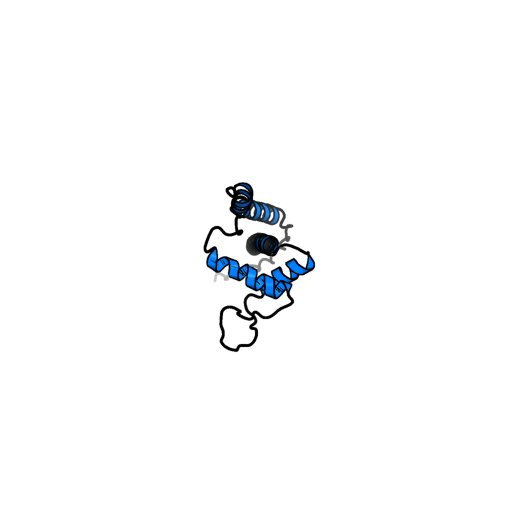.343 -4.394 -5.586 1.00 98.81 103 HIS A N 1
ATOM 807 C CA . HIS A 1 103 ? -8.688 -4.070 -6.086 1.00 98.81 103 HIS A CA 1
ATOM 808 C C . HIS A 1 103 ? -8.965 -2.566 -6.019 1.00 98.81 103 HIS A C 1
ATOM 810 O O . HIS A 1 103 ? -9.452 -1.980 -6.983 1.00 98.81 103 HIS A O 1
ATOM 816 N N . LEU A 1 104 ? -8.606 -1.917 -4.905 1.00 98.56 104 LEU A N 1
ATOM 817 C CA . LEU A 1 104 ? -8.728 -0.463 -4.764 1.00 98.56 104 LEU A CA 1
ATOM 818 C C . LEU A 1 104 ? -7.845 0.287 -5.765 1.00 98.56 104 LEU A C 1
ATOM 820 O O . LEU A 1 104 ? -8.283 1.294 -6.316 1.00 98.56 104 LEU A O 1
ATOM 824 N N . ALA A 1 105 ? -6.628 -0.196 -6.025 1.00 98.69 105 ALA A N 1
ATOM 825 C CA . ALA A 1 105 ? -5.749 0.394 -7.025 1.00 98.69 105 ALA A CA 1
ATOM 826 C C . ALA A 1 105 ? -6.374 0.330 -8.423 1.00 98.69 105 ALA A C 1
ATOM 828 O O . ALA A 1 105 ? -6.392 1.344 -9.115 1.00 98.69 105 ALA A O 1
ATOM 829 N N . ALA A 1 106 ? -6.939 -0.817 -8.812 1.00 98.62 106 ALA A N 1
ATOM 830 C CA . ALA A 1 106 ? -7.636 -0.970 -10.088 1.00 98.62 106 ALA A CA 1
ATOM 831 C C . ALA A 1 106 ? -8.877 -0.069 -10.173 1.00 98.62 106 ALA A C 1
ATOM 833 O O . ALA A 1 106 ? -9.035 0.671 -11.141 1.00 98.62 106 ALA A O 1
ATOM 834 N N . LEU A 1 107 ? -9.716 -0.066 -9.131 1.00 98.56 107 LEU A N 1
ATOM 835 C CA . LEU A 1 107 ? -10.939 0.739 -9.072 1.00 98.56 107 LEU A CA 1
ATOM 836 C C . LEU A 1 107 ? -10.651 2.242 -9.199 1.00 98.56 107 LEU A C 1
ATOM 838 O O . LEU A 1 107 ? -11.348 2.964 -9.911 1.00 98.56 107 LEU A O 1
ATOM 842 N N . LEU A 1 108 ? -9.616 2.714 -8.506 1.00 98.31 108 LEU A N 1
ATOM 843 C CA . LEU A 1 108 ? -9.233 4.124 -8.462 1.00 98.31 108 LEU A CA 1
ATOM 844 C C . LEU A 1 108 ? -8.199 4.500 -9.535 1.00 98.31 108 LEU A C 1
ATOM 846 O O . LEU A 1 108 ? -7.764 5.648 -9.569 1.00 98.31 108 LEU A O 1
ATOM 850 N N . HIS A 1 109 ? -7.811 3.558 -10.402 1.00 98.00 109 HIS A N 1
ATOM 851 C CA . HIS A 1 109 ? -6.774 3.727 -11.426 1.00 98.00 109 HIS A CA 1
ATOM 852 C C . HIS A 1 109 ? -5.446 4.265 -10.858 1.00 98.00 109 HIS A C 1
ATOM 854 O O . HIS A 1 109 ? -4.764 5.088 -11.471 1.00 98.00 109 HIS A O 1
ATOM 860 N N . LEU A 1 110 ? -5.077 3.810 -9.659 1.00 98.06 110 LEU A N 1
ATOM 861 C CA . LEU A 1 110 ? -3.861 4.230 -8.971 1.00 98.06 110 LEU A CA 1
ATOM 862 C C . LEU A 1 110 ? -2.669 3.347 -9.360 1.00 98.06 110 LEU A C 1
ATOM 864 O O . LEU A 1 110 ? -2.812 2.127 -9.479 1.00 98.06 110 LEU A O 1
ATOM 868 N N . PRO A 1 111 ? -1.452 3.915 -9.440 1.00 96.88 111 PRO A N 1
ATOM 869 C CA . PRO A 1 111 ? -0.234 3.116 -9.415 1.00 96.88 111 PRO A CA 1
ATOM 870 C C . PRO A 1 111 ? -0.191 2.257 -8.145 1.00 96.88 111 PRO A C 1
ATOM 872 O O . PRO A 1 111 ? -0.483 2.750 -7.052 1.00 96.88 111 PRO A O 1
ATOM 875 N N . LEU A 1 112 ? 0.239 0.996 -8.256 1.00 96.88 112 LEU A N 1
ATOM 876 C CA . LEU A 1 112 ? 0.275 0.071 -7.110 1.00 96.88 112 LEU A CA 1
ATOM 877 C C . LEU A 1 112 ? 1.093 0.621 -5.937 1.00 96.88 112 LEU A C 1
ATOM 879 O O . LEU A 1 112 ? 0.722 0.437 -4.782 1.00 96.88 112 LEU A O 1
ATOM 883 N N . ILE A 1 113 ? 2.173 1.352 -6.220 1.00 95.50 113 ILE A N 1
ATOM 884 C CA . ILE A 1 113 ? 2.988 1.964 -5.170 1.00 95.50 113 ILE A CA 1
ATOM 885 C C . ILE A 1 113 ? 2.243 3.073 -4.410 1.00 95.50 113 ILE A C 1
ATOM 887 O O . ILE A 1 113 ? 2.399 3.211 -3.198 1.00 95.50 113 ILE A O 1
ATOM 891 N N . ALA A 1 114 ? 1.360 3.819 -5.081 1.00 95.88 114 ALA A N 1
ATOM 892 C CA . ALA A 1 114 ? 0.493 4.790 -4.421 1.00 95.88 114 ALA A CA 1
ATOM 893 C C . ALA A 1 114 ? -0.551 4.080 -3.544 1.00 95.88 114 ALA A C 1
ATOM 895 O O . ALA A 1 114 ? -0.766 4.481 -2.401 1.00 95.88 114 ALA A O 1
ATOM 896 N N . ALA A 1 115 ? -1.134 2.980 -4.032 1.00 97.44 115 ALA A N 1
ATOM 897 C CA . ALA A 1 115 ? -2.039 2.144 -3.244 1.00 97.44 115 ALA A CA 1
ATOM 898 C C . ALA A 1 115 ? -1.343 1.511 -2.025 1.00 97.44 115 ALA A C 1
ATOM 900 O O . ALA A 1 115 ? -1.935 1.433 -0.950 1.00 97.44 115 ALA A O 1
ATOM 901 N N . TYR A 1 116 ? -0.065 1.142 -2.141 1.00 95.94 116 TYR A N 1
ATOM 902 C CA . TYR A 1 116 ? 0.744 0.686 -1.012 1.00 95.94 116 TYR A CA 1
ATOM 903 C C . TYR A 1 116 ? 0.912 1.773 0.059 1.00 95.94 116 TYR A C 1
ATOM 905 O O . TYR A 1 116 ? 0.710 1.516 1.248 1.00 95.94 116 TYR A O 1
ATOM 913 N N . HIS A 1 117 ? 1.223 3.013 -0.330 1.00 95.44 117 HIS A N 1
ATOM 914 C CA . HIS A 1 117 ? 1.286 4.121 0.627 1.00 95.44 117 HIS A CA 1
ATOM 915 C C . HIS A 1 117 ? -0.091 4.461 1.221 1.00 95.44 117 HIS A C 1
ATOM 917 O O . HIS A 1 117 ? -0.169 4.768 2.411 1.00 95.44 117 HIS A O 1
ATOM 923 N N . LEU A 1 118 ? -1.178 4.318 0.457 1.00 96.44 118 LEU A N 1
ATOM 924 C CA . LEU A 1 118 ? -2.543 4.436 0.977 1.00 96.44 118 LEU A CA 1
ATOM 925 C C . LEU A 1 118 ? -2.845 3.360 2.029 1.00 96.44 118 LEU A C 1
ATOM 927 O O . LEU A 1 118 ? -3.394 3.673 3.087 1.00 96.44 118 LEU A O 1
ATOM 931 N N . ALA A 1 119 ? -2.419 2.118 1.788 1.00 96.12 119 ALA A N 1
ATOM 932 C CA . ALA A 1 119 ? -2.528 1.037 2.760 1.00 96.12 119 ALA A CA 1
ATOM 933 C C . ALA A 1 119 ? -1.808 1.392 4.065 1.00 96.12 119 ALA A C 1
ATOM 935 O O . ALA A 1 119 ? -2.373 1.237 5.147 1.00 96.12 119 ALA A O 1
ATOM 936 N N . ARG A 1 120 ? -0.608 1.975 3.980 1.00 94.06 120 ARG A N 1
ATOM 937 C CA . ARG A 1 120 ? 0.137 2.439 5.161 1.00 94.06 120 ARG A CA 1
ATOM 938 C C . ARG A 1 120 ? -0.592 3.540 5.930 1.00 94.06 120 ARG A C 1
ATOM 940 O O . ARG A 1 120 ? -0.657 3.464 7.154 1.00 94.06 120 ARG A O 1
ATOM 947 N N . ILE A 1 121 ? -1.174 4.520 5.235 1.00 96.31 121 ILE A N 1
ATOM 948 C CA . ILE A 1 121 ? -1.988 5.574 5.868 1.00 96.31 121 ILE A CA 1
ATOM 949 C C . ILE A 1 121 ? -3.189 4.955 6.586 1.00 96.31 121 ILE A C 1
ATOM 951 O O . ILE A 1 121 ? -3.431 5.267 7.750 1.00 96.31 121 ILE A O 1
ATOM 955 N N . SER A 1 122 ? -3.910 4.044 5.924 1.00 96.31 122 SER A N 1
ATOM 956 C CA . SER A 1 122 ? -5.060 3.372 6.537 1.00 96.31 122 SER A CA 1
ATOM 957 C C . SER A 1 122 ? -4.670 2.568 7.778 1.00 96.31 122 SER A C 1
ATOM 959 O O . SER A 1 122 ? -5.395 2.605 8.767 1.00 96.31 122 SER A O 1
ATOM 961 N N . GLY A 1 123 ? -3.500 1.920 7.767 1.00 94.44 123 GLY A N 1
ATOM 962 C CA . GLY A 1 123 ? -2.9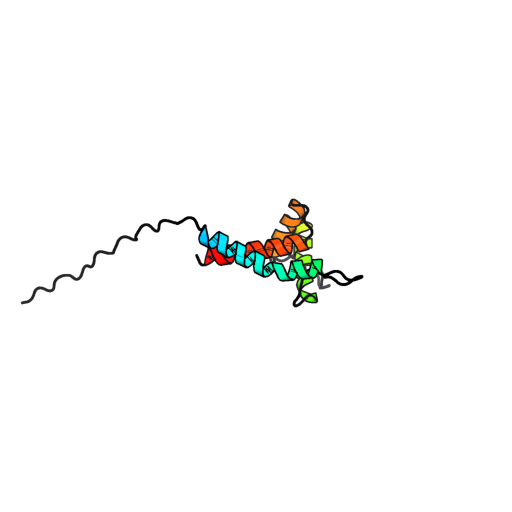69 1.190 8.914 1.00 94.44 123 GLY A CA 1
ATOM 963 C C . GLY A 1 123 ? -2.640 2.109 10.089 1.00 94.44 123 GLY A C 1
ATOM 964 O O . GLY A 1 123 ? -3.000 1.796 11.218 1.00 94.44 123 GLY A O 1
ATOM 965 N N . ALA A 1 124 ? -2.023 3.268 9.832 1.00 94.38 124 ALA A N 1
ATOM 966 C CA . ALA A 1 124 ? -1.747 4.265 10.868 1.00 94.38 124 ALA A CA 1
ATOM 967 C C . ALA A 1 124 ? -3.040 4.801 11.507 1.00 94.38 124 ALA A C 1
ATOM 969 O O . ALA A 1 124 ? -3.135 4.884 12.730 1.00 94.38 124 ALA A O 1
ATOM 970 N N . ILE A 1 125 ? -4.053 5.109 10.689 1.00 95.31 125 ILE A N 1
ATOM 971 C CA . ILE A 1 125 ? -5.366 5.560 11.170 1.00 95.31 125 ILE A CA 1
ATOM 972 C C . ILE A 1 125 ? -6.056 4.465 11.981 1.00 95.31 125 ILE A C 1
ATOM 974 O O . ILE A 1 125 ? -6.492 4.723 13.100 1.00 95.31 125 ILE A O 1
ATOM 978 N N . ALA A 1 126 ? -6.126 3.245 11.447 1.00 94.81 126 ALA A N 1
ATOM 979 C CA . ALA A 1 126 ? -6.752 2.117 12.125 1.00 94.81 126 ALA A CA 1
ATOM 980 C C . ALA A 1 126 ? -6.070 1.806 13.462 1.00 94.81 126 ALA A C 1
ATOM 982 O O . ALA A 1 126 ? -6.762 1.572 14.446 1.00 94.81 126 ALA A O 1
ATOM 983 N N . LEU A 1 127 ? -4.734 1.853 13.510 1.00 94.44 127 LEU A N 1
ATOM 984 C CA . LEU A 1 127 ? -3.977 1.627 14.735 1.00 94.44 127 LEU A CA 1
ATOM 985 C C . LEU A 1 127 ? -4.332 2.664 15.799 1.00 94.44 127 LEU A C 1
ATOM 987 O O . LEU A 1 127 ? -4.701 2.275 16.897 1.00 94.44 127 LEU A O 1
ATOM 991 N N . VAL A 1 128 ? -4.258 3.959 15.481 1.00 94.50 128 VAL A N 1
ATOM 992 C CA . VAL A 1 128 ? -4.554 5.025 16.452 1.00 94.50 128 VAL A CA 1
ATOM 993 C C . VAL A 1 128 ? -5.995 4.936 16.952 1.00 94.50 128 VAL A C 1
ATOM 995 O O . VAL A 1 128 ? -6.225 5.021 18.151 1.00 94.50 128 VAL A O 1
ATOM 998 N N . LEU A 1 129 ? -6.958 4.705 16.058 1.00 92.38 129 LEU A N 1
ATOM 999 C CA . LEU A 1 129 ? -8.368 4.571 16.436 1.00 92.38 129 LEU A CA 1
ATOM 1000 C C . LEU A 1 129 ? -8.678 3.293 17.229 1.00 92.38 129 LEU A C 1
ATOM 1002 O O . LEU A 1 129 ? -9.734 3.219 17.845 1.00 92.38 129 LEU A O 1
ATOM 1006 N N . ALA A 1 130 ? -7.815 2.276 17.185 1.00 92.50 130 ALA A N 1
ATOM 1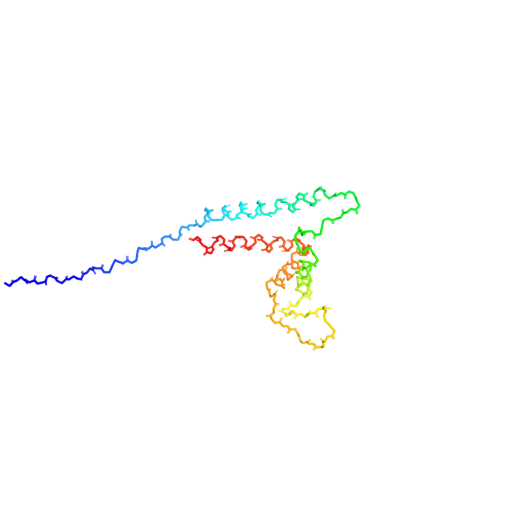007 C CA . ALA A 1 130 ? -8.009 1.038 17.938 1.00 92.50 130 ALA A CA 1
ATOM 1008 C C . ALA A 1 130 ? -7.586 1.152 19.413 1.00 92.50 130 ALA A C 1
ATOM 1010 O O . ALA A 1 130 ? -7.958 0.289 20.208 1.00 92.50 130 ALA A O 1
ATOM 1011 N N . VAL A 1 131 ? -6.797 2.173 19.767 1.00 86.31 131 VAL A N 1
ATOM 1012 C CA . VAL A 1 131 ? -6.306 2.420 21.137 1.00 86.31 131 VAL A CA 1
ATOM 1013 C C . VAL A 1 131 ? -6.842 3.708 21.775 1.00 86.31 131 VAL A C 1
ATOM 1015 O O . VAL A 1 131 ? -6.519 3.962 22.934 1.00 86.31 131 VAL A O 1
ATOM 1018 N N . ASP A 1 132 ? -7.644 4.491 21.049 1.00 77.00 132 ASP A N 1
ATOM 1019 C CA . ASP A 1 132 ? -8.421 5.632 21.572 1.00 77.00 132 ASP A CA 1
ATOM 1020 C C . ASP A 1 132 ? -9.759 5.163 22.173 1.00 77.00 132 ASP A C 1
ATOM 1022 O O . ASP A 1 132 ? -10.094 5.610 23.294 1.00 77.00 132 ASP A O 1
#